Protein AF-W4VD53-F1 (afdb_monomer)

Solvent-accessible surface area (backbone atoms only — not comparable to full-atom values): 4985 Å² total; per-residue (Å²): 115,72,68,62,55,54,36,53,78,66,72,47,82,82,81,55,68,49,68,52,61,81,43,95,82,51,58,65,69,64,50,25,49,48,35,32,76,73,71,70,44,74,26,87,72,39,44,65,20,14,88,89,78,64,41,44,53,66,60,51,52,51,50,46,67,74,65,49,76,78,71,90,82,72,74,74,76,84,127

InterPro domains:
  IPR000795 Translational (tr)-type GTP-binding domain [PF00009] (3-69)
  IPR006297 Elongation factor 4 [PTHR43512] (1-73)
  IPR027417 P-loop containing nucleoside triphosphate hydrolase [G3DSA:3.40.50.300] (1-73)
  IPR027417 P-loop containing nucleoside triphosphate hydrolase [SSF52540] (4-73)

Nearest PDB structures (foldseek):
  2ywf-assembly1_A  TM=9.888E-01  e=1.528E-06  Aquifex aeolicus VF5
  2ywe-assembly1_A  TM=9.647E-01  e=1.754E-06  Aquifex aeolicus VF5
  2ywg-assembly1_A  TM=9.868E-01  e=8.574E-06  Aquifex aeolicus VF5
  5j8b-assembly1_z  TM=9.715E-01  e=6.177E-04  Thermus thermophilus HB8
  3jce-assembly1_x  TM=9.055E-01  e=8.721E-04  Escherichia coli K-12

Structure (mmCIF, N/CA/C/O backbone):
data_AF-W4VD53-F1
#
_entry.id   AF-W4VD53-F1
#
loop_
_atom_site.group_PDB
_atom_site.id
_atom_site.type_symbol
_atom_site.label_atom_id
_atom_site.label_alt_id
_atom_site.label_comp_id
_atom_site.label_asym_id
_atom_site.label_entity_id
_atom_site.label_seq_id
_atom_site.pdbx_PDB_ins_code
_atom_site.Cartn_x
_atom_site.Cartn_y
_atom_site.Cartn_z
_atom_site.occupancy
_atom_site.B_iso_or_equiv
_atom_site.auth_seq_id
_atom_site.auth_comp_id
_atom_site.auth_asym_id
_atom_site.auth_atom_id
_atom_site.pdbx_PDB_model_num
ATOM 1 N N . MET A 1 1 ? 13.956 4.017 3.242 1.00 63.03 1 MET A N 1
ATOM 2 C CA . MET A 1 1 ? 14.249 4.474 1.869 1.00 63.03 1 MET A CA 1
ATOM 3 C C . MET A 1 1 ? 15.126 3.493 1.080 1.00 63.03 1 MET A C 1
ATOM 5 O O . MET A 1 1 ? 14.838 3.305 -0.085 1.00 63.03 1 MET A O 1
ATOM 9 N N . ALA A 1 2 ? 16.125 2.808 1.662 1.00 83.25 2 ALA A N 1
ATOM 10 C CA . ALA A 1 2 ? 17.038 1.943 0.885 1.00 83.25 2 ALA A CA 1
ATOM 11 C C . ALA A 1 2 ? 16.366 0.817 0.064 1.00 83.25 2 ALA A C 1
ATOM 13 O O . ALA A 1 2 ? 16.752 0.578 -1.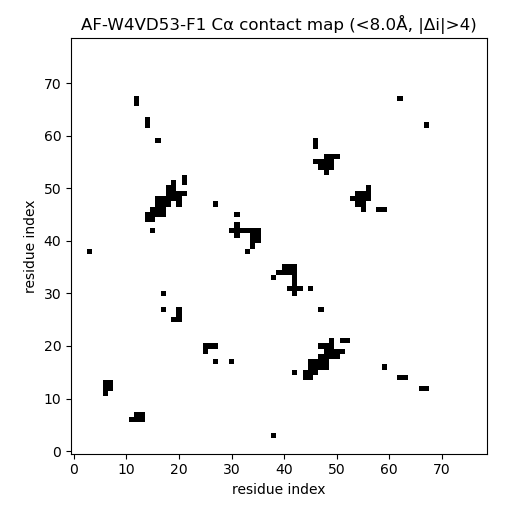072 1.00 83.25 2 ALA A O 1
ATOM 14 N N . ASN A 1 3 ? 15.345 0.150 0.611 1.00 90.69 3 ASN A N 1
ATOM 15 C CA . ASN A 1 3 ? 14.745 -1.013 -0.055 1.00 90.69 3 ASN A CA 1
ATOM 16 C C . ASN A 1 3 ? 13.939 -0.651 -1.309 1.00 90.69 3 ASN A C 1
ATOM 18 O O . ASN A 1 3 ? 13.923 -1.436 -2.248 1.00 90.69 3 ASN A O 1
ATOM 22 N N . VAL A 1 4 ? 13.271 0.509 -1.321 1.00 89.62 4 VAL A N 1
ATOM 23 C CA . VAL A 1 4 ? 12.425 0.897 -2.460 1.00 89.62 4 VAL A CA 1
ATOM 24 C C . VAL A 1 4 ? 13.287 1.261 -3.666 1.00 89.62 4 VAL A C 1
ATOM 26 O O . VAL A 1 4 ? 13.019 0.790 -4.762 1.00 89.62 4 VAL A O 1
ATOM 29 N N . TYR A 1 5 ? 14.389 1.983 -3.437 1.00 89.38 5 TYR A N 1
ATOM 30 C CA . TYR A 1 5 ? 15.358 2.296 -4.486 1.00 89.38 5 TYR A CA 1
ATOM 31 C C . TYR A 1 5 ? 16.027 1.034 -5.025 1.00 89.38 5 TYR A C 1
ATOM 33 O O . TYR A 1 5 ? 16.097 0.861 -6.233 1.00 89.38 5 TYR A O 1
ATOM 41 N N . LEU A 1 6 ? 16.416 0.101 -4.147 1.00 93.56 6 LEU A N 1
ATOM 42 C CA . LEU A 1 6 ? 16.953 -1.186 -4.587 1.00 93.56 6 LEU A CA 1
ATOM 43 C C . LEU A 1 6 ? 15.949 -1.958 -5.455 1.00 93.56 6 LEU A C 1
ATOM 45 O O . LEU A 1 6 ? 16.342 -2.568 -6.442 1.00 93.56 6 LEU A O 1
ATOM 49 N N . ALA A 1 7 ? 14.666 -1.953 -5.094 1.00 92.75 7 ALA A N 1
ATOM 50 C CA . ALA A 1 7 ? 13.638 -2.638 -5.865 1.00 92.75 7 ALA A CA 1
ATOM 51 C C . ALA A 1 7 ? 13.421 -1.988 -7.244 1.00 92.75 7 ALA A C 1
ATOM 53 O O . ALA A 1 7 ? 13.348 -2.704 -8.238 1.00 92.75 7 ALA A O 1
ATOM 54 N N . MET A 1 8 ? 13.414 -0.653 -7.314 1.00 89.81 8 MET A N 1
ATOM 55 C CA . MET A 1 8 ? 13.347 0.095 -8.576 1.00 89.81 8 MET A CA 1
ATOM 56 C C . MET A 1 8 ? 14.562 -0.167 -9.475 1.00 89.81 8 MET A C 1
ATOM 58 O O . MET A 1 8 ? 14.394 -0.416 -10.664 1.00 89.81 8 MET A O 1
ATOM 62 N N . ASP A 1 9 ? 15.773 -0.180 -8.908 1.00 93.31 9 ASP A N 1
ATOM 63 C CA . ASP A 1 9 ? 17.015 -0.476 -9.639 1.00 93.31 9 ASP A CA 1
ATOM 64 C C . ASP A 1 9 ? 17.033 -1.901 -10.223 1.00 93.31 9 ASP A C 1
ATOM 66 O O . ASP A 1 9 ? 17.748 -2.170 -11.185 1.00 93.31 9 ASP A O 1
ATOM 70 N N . ASN A 1 10 ? 16.260 -2.821 -9.634 1.00 93.56 10 ASN A N 1
ATOM 71 C CA . ASN A 1 10 ? 16.084 -4.195 -10.112 1.00 93.56 10 ASN A CA 1
ATOM 72 C C . ASN A 1 10 ? 14.806 -4.374 -10.952 1.00 93.56 10 ASN A C 1
ATOM 74 O O . ASN A 1 10 ? 14.392 -5.510 -11.171 1.00 93.56 10 ASN A O 1
ATOM 78 N N . GLU A 1 11 ? 14.180 -3.278 -11.394 1.00 90.19 11 GLU A N 1
ATOM 79 C CA . GLU A 1 11 ? 12.983 -3.290 -12.247 1.00 90.19 11 GLU A CA 1
ATOM 80 C C . GLU A 1 11 ? 11.819 -4.107 -11.646 1.00 90.19 11 GLU A C 1
ATOM 82 O O . GLU A 1 11 ? 11.038 -4.736 -12.360 1.00 90.19 11 GLU A O 1
ATOM 87 N N . LEU A 1 12 ? 11.703 -4.123 -10.312 1.00 92.94 1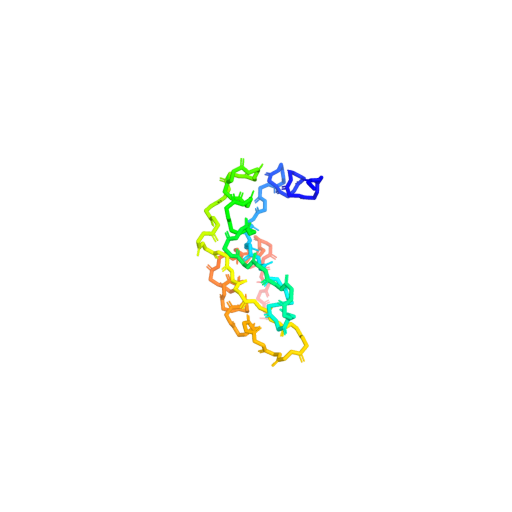2 LEU A N 1
ATOM 88 C CA . LEU A 1 12 ? 10.609 -4.802 -9.621 1.00 92.94 12 LEU A CA 1
ATOM 89 C C . LEU A 1 12 ? 9.355 -3.924 -9.594 1.00 92.94 12 LEU A C 1
ATOM 91 O O . LEU A 1 12 ? 9.427 -2.738 -9.270 1.00 92.94 12 LEU A O 1
ATOM 95 N N . GLU A 1 13 ? 8.197 -4.537 -9.845 1.00 92.38 13 GLU A N 1
ATOM 96 C CA . GLU A 1 13 ? 6.898 -3.888 -9.653 1.00 92.38 13 GLU A CA 1
ATOM 97 C C . GLU A 1 13 ? 6.692 -3.545 -8.168 1.00 92.38 13 GLU A C 1
ATOM 99 O O . GLU A 1 13 ? 6.914 -4.380 -7.282 1.00 92.38 13 GLU A O 1
ATOM 104 N N . ILE A 1 14 ? 6.259 -2.313 -7.885 1.00 93.00 14 ILE A N 1
ATOM 105 C CA . ILE A 1 14 ? 6.057 -1.821 -6.519 1.00 93.00 14 ILE A CA 1
ATOM 106 C C . ILE A 1 14 ? 4.567 -1.662 -6.243 1.00 93.00 14 ILE A C 1
ATOM 108 O O . ILE A 1 14 ? 3.900 -0.835 -6.854 1.00 93.00 14 ILE A O 1
ATOM 112 N N . ILE A 1 15 ? 4.073 -2.402 -5.250 1.00 95.12 15 ILE A N 1
ATOM 113 C CA . ILE A 1 15 ? 2.704 -2.272 -4.743 1.00 95.12 15 ILE A CA 1
ATOM 114 C C . ILE A 1 15 ? 2.769 -1.605 -3.361 1.00 95.12 15 ILE A C 1
ATOM 116 O O . ILE A 1 15 ? 3.221 -2.238 -2.397 1.00 95.12 15 ILE A O 1
ATOM 120 N N . PRO A 1 16 ? 2.377 -0.325 -3.230 1.00 95.75 16 PRO A N 1
ATOM 121 C CA . PRO A 1 16 ? 2.391 0.362 -1.947 1.00 95.75 16 PRO A CA 1
ATOM 122 C C . PRO A 1 16 ? 1.288 -0.171 -1.021 1.00 95.75 16 PRO A C 1
ATOM 124 O O . PRO A 1 16 ? 0.123 -0.270 -1.393 1.00 95.75 16 PRO A O 1
ATOM 127 N N . VAL A 1 17 ? 1.653 -0.488 0.225 1.00 97.25 17 VAL A N 1
ATOM 128 C CA . VAL A 1 17 ? 0.713 -0.952 1.258 1.00 97.25 17 VAL A CA 1
ATOM 129 C C . VAL A 1 17 ? 0.949 -0.175 2.548 1.00 97.25 17 VAL A C 1
ATOM 131 O O . VAL A 1 17 ? 2.027 -0.245 3.145 1.00 97.25 17 VAL A O 1
ATOM 134 N N . ILE A 1 18 ? -0.077 0.530 3.020 1.00 97.69 18 ILE A N 1
ATOM 135 C CA . ILE A 1 18 ? -0.067 1.229 4.307 1.00 97.69 18 ILE A CA 1
ATOM 136 C C . ILE A 1 18 ? -0.709 0.312 5.343 1.00 97.69 18 ILE A C 1
ATOM 138 O O . ILE A 1 18 ? -1.926 0.158 5.408 1.00 97.69 18 ILE A O 1
ATOM 142 N N . ASN A 1 19 ? 0.127 -0.322 6.162 1.00 97.44 19 ASN A N 1
ATOM 143 C CA . ASN A 1 19 ? -0.320 -1.277 7.173 1.00 97.44 19 ASN A CA 1
ATOM 144 C C . ASN A 1 19 ? -0.585 -0.606 8.537 1.00 97.44 19 ASN A C 1
ATOM 146 O O . ASN A 1 19 ? -0.057 0.464 8.838 1.00 97.44 19 ASN A O 1
ATOM 150 N N . LYS A 1 20 ? -1.305 -1.316 9.415 1.00 96.81 20 LYS A N 1
ATOM 151 C CA . LYS A 1 20 ? -1.678 -0.923 10.788 1.00 96.81 20 LYS A CA 1
ATOM 152 C C . LYS A 1 20 ? -2.686 0.226 10.858 1.00 96.81 20 LYS A C 1
ATOM 154 O O . LYS A 1 20 ? -2.675 0.994 11.821 1.00 96.81 20 LYS A O 1
ATOM 159 N N . ILE A 1 21 ? -3.583 0.316 9.875 1.00 97.38 21 ILE A N 1
ATOM 160 C CA . ILE A 1 21 ? -4.650 1.332 9.859 1.00 97.38 21 ILE A CA 1
ATOM 161 C C . ILE A 1 21 ? -5.633 1.205 11.035 1.00 97.38 21 ILE A C 1
ATOM 163 O O . ILE A 1 21 ? -6.401 2.118 11.300 1.00 97.38 21 ILE A O 1
ATOM 167 N N . ASP A 1 22 ? -5.610 0.081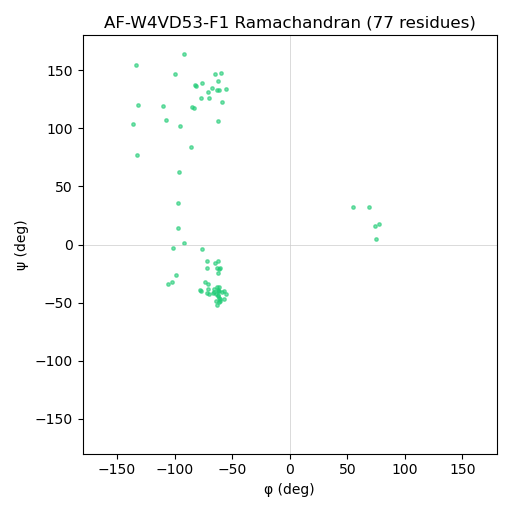 11.754 1.00 95.75 22 ASP A N 1
ATOM 168 C CA . ASP A 1 22 ? -6.422 -0.150 12.950 1.00 95.75 22 ASP A CA 1
ATOM 169 C C . ASP A 1 22 ? -5.964 0.651 14.178 1.00 95.75 22 ASP A C 1
ATOM 171 O O . ASP A 1 22 ? -6.685 0.722 15.176 1.00 95.75 22 ASP A O 1
ATOM 175 N N . LEU A 1 23 ? -4.761 1.228 14.148 1.00 96.94 23 LEU A N 1
ATOM 176 C CA . LEU A 1 23 ? -4.256 2.009 15.267 1.00 96.94 23 LEU A CA 1
ATOM 177 C C . LEU A 1 23 ? -4.920 3.393 15.304 1.00 96.94 23 LEU A C 1
ATOM 179 O O . LEU A 1 23 ? -4.992 4.060 14.278 1.00 96.94 23 LEU A O 1
ATOM 183 N N . PRO A 1 24 ? -5.295 3.908 16.488 1.00 95.38 24 PRO A N 1
ATOM 184 C CA . PRO A 1 24 ? -5.853 5.258 16.610 1.00 95.38 24 PRO A CA 1
ATOM 185 C C . PRO A 1 24 ? -4.852 6.363 16.241 1.00 95.38 24 PRO A C 1
ATOM 187 O O . PRO A 1 24 ? -5.243 7.503 16.029 1.00 95.38 24 PRO A O 1
ATOM 190 N N . SER A 1 25 ? -3.560 6.033 16.178 1.00 96.94 25 SER A N 1
ATOM 191 C CA . SER A 1 25 ? -2.492 6.919 15.713 1.00 96.94 25 SER A CA 1
ATOM 192 C C . SER A 1 25 ? -2.197 6.791 14.215 1.00 96.94 25 SER A C 1
ATOM 194 O O . SER A 1 25 ? -1.226 7.386 13.753 1.00 96.94 25 SER A O 1
ATOM 196 N N . ALA A 1 26 ? -2.922 5.945 13.478 1.00 96.81 26 ALA A N 1
ATOM 197 C CA . ALA A 1 26 ? -2.716 5.795 12.045 1.00 96.81 26 ALA A CA 1
ATOM 198 C C . ALA A 1 26 ? -3.136 7.080 11.321 1.00 96.81 26 ALA A C 1
ATOM 200 O O . ALA A 1 26 ? -4.198 7.634 11.589 1.00 96.81 26 ALA A O 1
ATOM 201 N N . ASP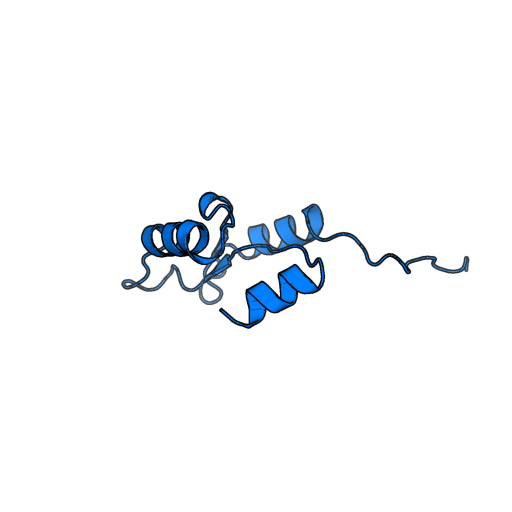 A 1 27 ? -2.300 7.522 10.386 1.00 97.75 27 ASP A N 1
ATOM 202 C CA . ASP A 1 27 ? -2.552 8.694 9.548 1.00 97.75 27 ASP A CA 1
ATOM 203 C C . ASP A 1 27 ? -2.260 8.337 8.081 1.00 97.75 27 ASP A C 1
ATOM 205 O O . ASP A 1 27 ? -1.166 8.619 7.580 1.00 97.75 27 ASP A O 1
ATOM 209 N N . PRO A 1 28 ? -3.179 7.603 7.417 1.00 97.06 28 PRO A N 1
ATOM 210 C CA . PRO A 1 28 ? -2.948 7.094 6.070 1.00 97.06 28 PRO A CA 1
ATOM 211 C C . PRO A 1 28 ? -2.757 8.203 5.041 1.00 97.06 28 PRO A C 1
ATOM 213 O O . PRO A 1 28 ? -1.873 8.086 4.205 1.00 97.06 28 PRO A O 1
ATOM 216 N N . GLU A 1 29 ? -3.519 9.293 5.137 1.00 97.31 29 GLU A N 1
ATOM 217 C CA . GLU A 1 29 ? -3.464 10.407 4.181 1.00 97.31 29 GLU A CA 1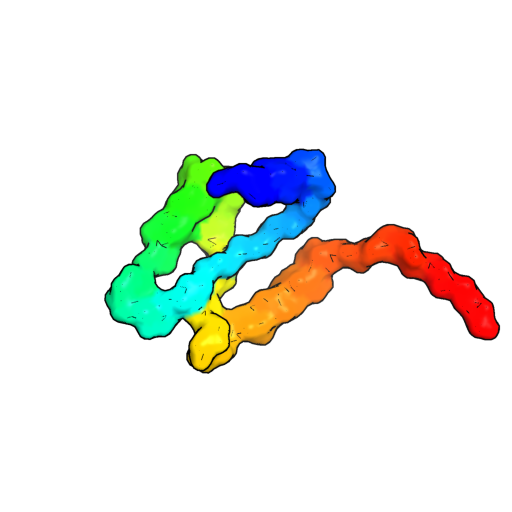
ATOM 218 C C . GLU A 1 29 ? -2.090 11.080 4.170 1.00 97.31 29 GLU A C 1
ATOM 220 O O . GLU A 1 29 ? -1.487 11.274 3.115 1.00 97.31 29 GLU A O 1
ATOM 225 N N . ARG A 1 30 ? -1.518 11.333 5.352 1.00 97.75 30 ARG A N 1
ATOM 226 C CA . ARG A 1 30 ? -0.149 11.847 5.451 1.00 97.75 30 ARG A CA 1
ATOM 227 C C . ARG A 1 30 ? 0.871 10.877 4.851 1.00 97.75 30 ARG A C 1
ATOM 229 O O . ARG A 1 30 ? 1.815 11.313 4.203 1.00 97.75 30 ARG A O 1
ATOM 236 N N . VAL A 1 31 ? 0.700 9.569 5.062 1.00 97.19 31 VAL A N 1
ATOM 237 C CA . VAL A 1 31 ? 1.622 8.550 4.530 1.00 97.19 31 VAL A CA 1
ATOM 238 C C . VAL A 1 31 ? 1.497 8.415 3.011 1.00 97.19 31 VAL A C 1
ATOM 240 O O . VAL A 1 31 ? 2.520 8.280 2.348 1.00 97.19 31 VAL A O 1
ATOM 243 N N . LYS A 1 32 ? 0.288 8.504 2.442 1.00 97.62 32 LYS A N 1
ATOM 244 C CA . LYS A 1 32 ? 0.090 8.567 0.985 1.00 97.62 32 LYS A CA 1
ATOM 245 C C . LYS A 1 32 ? 0.858 9.738 0.388 1.00 97.62 32 LYS A C 1
ATOM 247 O O . LYS A 1 32 ? 1.606 9.559 -0.567 1.00 97.62 32 LYS A O 1
ATOM 252 N N . GLN A 1 33 ? 0.742 10.914 1.003 1.00 97.75 33 GLN A N 1
ATOM 253 C CA . GLN A 1 33 ? 1.475 12.087 0.549 1.00 97.75 33 GLN A CA 1
ATOM 254 C C . GLN A 1 33 ? 2.996 11.895 0.650 1.00 97.75 33 GLN A C 1
ATOM 256 O O . GLN A 1 33 ? 3.712 12.237 -0.282 1.00 97.75 33 GLN A O 1
ATOM 261 N N . GLU A 1 34 ? 3.502 11.272 1.718 1.00 96.12 34 GLU A N 1
ATOM 262 C CA . GLU A 1 34 ? 4.928 10.926 1.823 1.00 96.12 34 GLU A CA 1
ATOM 263 C C . GLU A 1 34 ? 5.387 9.927 0.748 1.00 96.12 34 GLU A C 1
ATOM 265 O O . GLU A 1 34 ? 6.513 10.038 0.259 1.00 96.12 34 GLU A O 1
ATOM 270 N N . ILE A 1 35 ? 4.548 8.957 0.369 1.00 94.94 35 ILE A N 1
ATOM 271 C CA . ILE A 1 35 ? 4.842 8.025 -0.732 1.00 94.94 35 ILE A CA 1
ATOM 272 C C . ILE A 1 35 ? 5.013 8.812 -2.038 1.00 94.94 35 ILE A C 1
ATOM 274 O O . ILE A 1 35 ? 6.035 8.651 -2.709 1.00 94.94 35 ILE A O 1
ATOM 278 N N . THR A 1 36 ? 4.086 9.720 -2.345 1.00 95.94 36 THR A N 1
ATOM 279 C CA . THR A 1 36 ? 4.163 10.576 -3.537 1.00 95.94 36 THR A CA 1
ATOM 280 C C . THR A 1 36 ? 5.376 11.498 -3.506 1.00 95.94 36 THR A C 1
ATOM 282 O O . THR A 1 36 ? 6.173 11.502 -4.442 1.00 95.94 36 THR A O 1
ATOM 285 N N . ASP A 1 37 ? 5.564 12.241 -2.419 1.00 95.44 37 ASP A N 1
ATOM 286 C CA . ASP A 1 37 ? 6.574 13.296 -2.340 1.00 95.44 37 ASP A CA 1
ATOM 287 C C . ASP A 1 37 ? 8.003 12.744 -2.231 1.00 95.44 37 ASP A C 1
ATOM 289 O O . ASP A 1 37 ? 8.949 13.376 -2.706 1.00 95.44 37 ASP A O 1
ATOM 293 N N . VAL A 1 38 ? 8.185 11.583 -1.589 1.00 92.06 38 VAL A N 1
ATOM 294 C CA . VAL A 1 38 ? 9.522 11.053 -1.280 1.00 92.06 38 VAL A CA 1
ATOM 295 C C . VAL A 1 38 ? 9.922 9.878 -2.164 1.00 92.06 38 VAL A C 1
ATOM 297 O O . VAL A 1 38 ? 11.105 9.729 -2.465 1.00 92.06 38 VAL A O 1
ATOM 300 N N . ILE A 1 39 ? 8.971 9.031 -2.560 1.00 90.25 39 ILE A N 1
ATOM 301 C CA . ILE A 1 39 ? 9.244 7.846 -3.386 1.00 90.25 39 ILE A CA 1
ATOM 302 C C . ILE A 1 39 ? 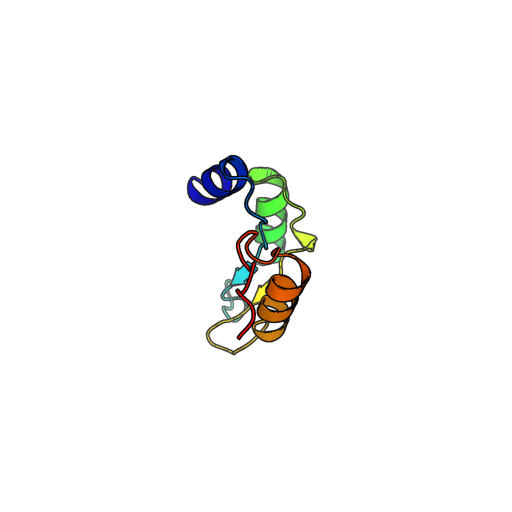8.929 8.129 -4.861 1.00 90.25 39 ILE A C 1
ATOM 304 O O . ILE A 1 39 ? 9.543 7.521 -5.736 1.00 90.25 39 ILE A O 1
ATOM 308 N N . GLY A 1 40 ? 8.023 9.069 -5.152 1.00 91.12 40 GLY A N 1
ATOM 309 C CA . GLY A 1 40 ? 7.608 9.390 -6.520 1.00 91.12 40 GLY A CA 1
ATOM 310 C C . GLY A 1 40 ? 6.629 8.377 -7.121 1.00 91.12 40 GLY A C 1
ATOM 311 O O . GLY A 1 40 ? 6.484 8.328 -8.339 1.00 91.12 40 GLY A O 1
ATOM 312 N N . ILE A 1 41 ? 5.984 7.559 -6.283 1.00 91.31 41 ILE A N 1
ATOM 313 C CA . ILE A 1 41 ? 4.902 6.637 -6.665 1.00 91.31 41 ILE A CA 1
ATOM 314 C C . ILE A 1 41 ? 3.572 7.294 -6.306 1.00 91.31 41 ILE A C 1
ATOM 316 O O . ILE A 1 41 ? 3.507 7.987 -5.295 1.00 91.31 41 ILE A O 1
ATOM 320 N N . ASP A 1 42 ? 2.514 7.061 -7.082 1.00 93.75 42 ASP A N 1
ATOM 321 C CA . ASP A 1 42 ? 1.184 7.556 -6.726 1.00 93.75 42 ASP A CA 1
ATOM 322 C C . ASP A 1 42 ? 0.703 6.936 -5.402 1.00 93.75 42 ASP A C 1
ATOM 324 O O . ASP A 1 42 ? 0.356 5.756 -5.321 1.00 93.75 42 ASP A O 1
ATOM 328 N N . GLY A 1 43 ? 0.710 7.740 -4.337 1.00 94.81 43 GLY A N 1
ATOM 329 C CA . GLY A 1 43 ? 0.244 7.337 -3.017 1.00 94.81 43 GLY A CA 1
ATOM 330 C C . GLY A 1 43 ? -1.242 6.979 -2.974 1.00 94.81 43 GLY A C 1
ATOM 331 O O . GLY A 1 43 ? -1.642 6.248 -2.070 1.00 94.81 43 GLY A O 1
ATOM 332 N N . GLU A 1 44 ? -2.061 7.426 -3.931 1.00 96.19 44 GLU A N 1
ATOM 333 C CA . GLU A 1 44 ? -3.477 7.041 -3.992 1.00 96.19 44 GLU A CA 1
ATOM 334 C C . GLU A 1 44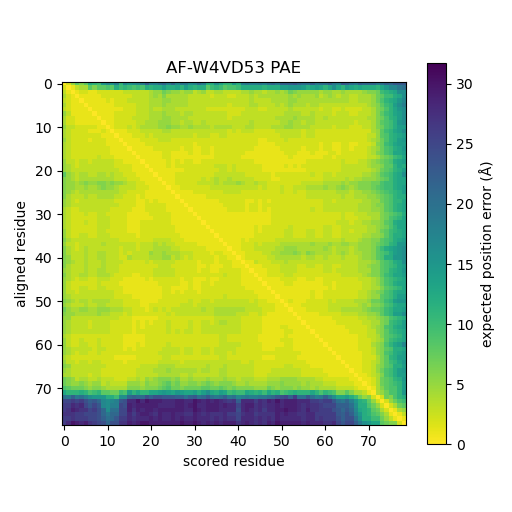 ? -3.682 5.584 -4.415 1.00 96.19 44 GLU A C 1
ATOM 336 O O . GLU A 1 44 ? -4.709 4.994 -4.083 1.00 96.19 44 GLU A O 1
ATOM 341 N N . GLU A 1 45 ? -2.689 4.959 -5.053 1.00 94.06 45 GLU A N 1
ATOM 342 C CA . GLU A 1 45 ? -2.707 3.519 -5.338 1.00 94.06 45 GLU A CA 1
ATOM 343 C C . GLU A 1 45 ? -2.387 2.664 -4.098 1.00 94.06 45 GLU A C 1
ATOM 345 O O . GLU A 1 45 ? -2.415 1.433 -4.159 1.00 94.06 45 GLU A O 1
ATOM 350 N N . ALA A 1 46 ? -2.060 3.286 -2.959 1.00 96.75 46 ALA A N 1
ATOM 351 C CA . ALA A 1 46 ? -1.683 2.559 -1.759 1.00 96.75 46 ALA A CA 1
ATOM 352 C C . ALA A 1 46 ? -2.865 1.822 -1.123 1.00 96.75 46 ALA A C 1
ATOM 354 O O . ALA A 1 46 ? -3.872 2.412 -0.726 1.00 96.75 46 ALA A O 1
ATOM 355 N N . ILE A 1 47 ? -2.681 0.521 -0.913 1.00 97.94 47 ILE A N 1
ATOM 356 C CA . ILE A 1 47 ? -3.677 -0.323 -0.258 1.00 97.94 47 ILE A CA 1
ATOM 357 C C . ILE A 1 47 ? -3.634 -0.064 1.246 1.00 97.94 47 ILE A C 1
ATOM 359 O O . ILE A 1 47 ? -2.586 -0.179 1.892 1.00 97.94 47 I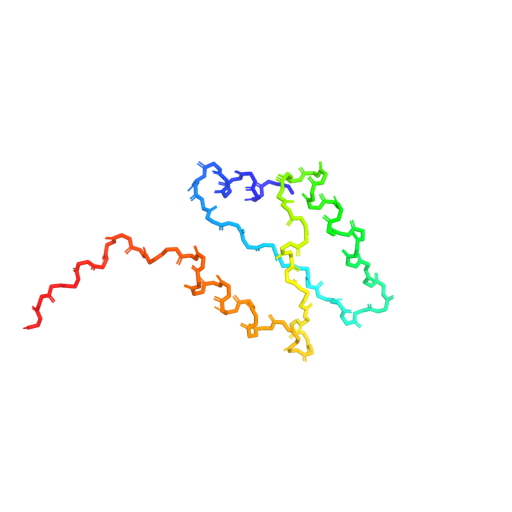LE A O 1
ATOM 363 N N . LEU A 1 48 ? -4.788 0.262 1.822 1.00 98.06 48 LEU A N 1
ATOM 364 C CA . LEU A 1 48 ? -4.942 0.439 3.261 1.00 98.06 48 LEU A CA 1
ATOM 365 C C . LEU A 1 48 ? -5.206 -0.914 3.918 1.00 98.06 48 LEU A C 1
ATOM 367 O O . LEU A 1 48 ? -6.225 -1.550 3.662 1.00 98.06 48 LEU A O 1
ATOM 371 N N . ALA A 1 49 ? -4.307 -1.342 4.803 1.00 98.31 49 ALA A N 1
ATOM 372 C C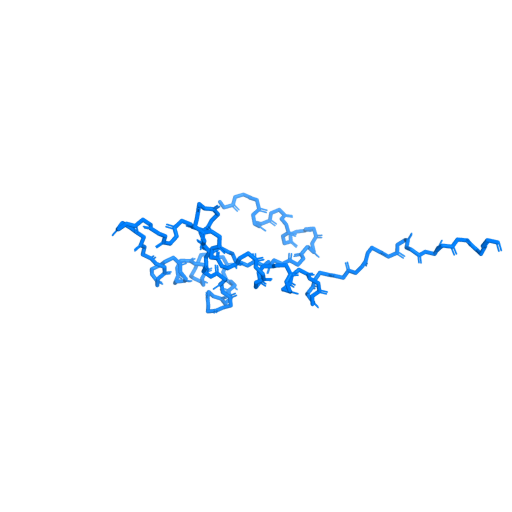A . ALA A 1 49 ? -4.356 -2.681 5.373 1.00 98.31 49 ALA A CA 1
ATOM 373 C C . ALA A 1 49 ? -4.163 -2.726 6.894 1.00 98.31 49 ALA A C 1
ATOM 375 O O . ALA A 1 49 ? -3.509 -1.890 7.524 1.00 98.31 49 ALA A O 1
ATOM 376 N N . SER A 1 50 ? -4.701 -3.780 7.503 1.00 98.12 50 SER A N 1
ATOM 377 C CA . SER A 1 50 ? -4.403 -4.178 8.875 1.00 98.12 50 SER A CA 1
ATOM 378 C C . SER A 1 50 ? -4.206 -5.683 8.930 1.00 98.12 50 SER A C 1
ATOM 380 O O . SER A 1 50 ? -5.169 -6.446 8.978 1.00 98.12 50 SER A O 1
ATOM 382 N N . GLY A 1 51 ? -2.949 -6.117 9.030 1.00 96.12 51 GLY A N 1
ATOM 383 C CA . GLY A 1 51 ? -2.639 -7.534 9.254 1.00 96.12 51 GLY A CA 1
ATOM 384 C C . GLY A 1 51 ? -3.197 -8.088 10.572 1.00 96.12 51 GLY A C 1
ATOM 385 O O . GLY A 1 51 ? -3.382 -9.292 10.702 1.00 96.12 51 GLY A O 1
ATOM 386 N N . LYS A 1 52 ? -3.499 -7.222 11.548 1.00 96.62 52 LYS A N 1
ATOM 387 C CA . LYS A 1 52 ? -4.111 -7.619 12.824 1.00 96.62 52 LYS A CA 1
ATOM 388 C C . LYS A 1 52 ? -5.613 -7.877 12.689 1.00 96.62 52 LYS A C 1
ATOM 390 O O . LYS A 1 52 ? -6.123 -8.793 13.325 1.00 96.62 52 LYS A O 1
ATOM 395 N N . SER A 1 53 ? -6.303 -7.055 11.899 1.00 96.44 53 SER A N 1
ATOM 396 C CA . SER A 1 53 ? -7.765 -7.100 11.754 1.00 96.44 53 SER A CA 1
ATOM 397 C C . SER A 1 53 ? -8.222 -7.797 10.469 1.00 96.44 53 SER A C 1
ATOM 399 O O . SER A 1 53 ? -9.419 -7.932 10.252 1.00 96.44 53 SER A O 1
ATOM 401 N N . GLY A 1 54 ? -7.285 -8.226 9.617 1.00 96.31 54 GLY A N 1
ATOM 402 C CA . GLY A 1 54 ? -7.569 -8.859 8.327 1.00 96.31 54 GLY A CA 1
ATOM 403 C C . GLY A 1 54 ? -8.057 -7.894 7.242 1.00 96.31 54 GLY A C 1
ATOM 404 O O . GLY A 1 54 ? -8.600 -8.342 6.241 1.00 96.31 54 GLY A O 1
ATOM 405 N N . ILE A 1 55 ? -7.882 -6.582 7.424 1.00 98.06 55 ILE A N 1
ATOM 406 C CA . ILE A 1 55 ? -8.343 -5.567 6.463 1.00 98.06 55 ILE A CA 1
ATOM 407 C C . ILE A 1 55 ? -7.320 -5.439 5.331 1.00 98.06 55 ILE A C 1
ATOM 409 O O . ILE A 1 55 ? -6.119 -5.395 5.610 1.00 98.06 55 ILE A O 1
ATOM 413 N N . GLY A 1 56 ? -7.790 -5.361 4.084 1.00 97.50 56 GLY A N 1
ATOM 414 C CA . GLY A 1 56 ? -6.961 -5.128 2.897 1.00 97.50 56 GLY A CA 1
ATOM 415 C C . GLY A 1 56 ? -6.137 -6.331 2.434 1.00 97.50 56 GLY A C 1
ATOM 416 O O . GLY A 1 56 ? -5.325 -6.200 1.529 1.00 97.50 56 GLY A O 1
ATOM 417 N N . ILE A 1 57 ? -6.292 -7.505 3.058 1.00 97.31 57 ILE A N 1
ATOM 418 C CA . ILE A 1 57 ? -5.506 -8.697 2.699 1.00 97.31 57 ILE A CA 1
ATOM 419 C C . ILE A 1 57 ? -5.914 -9.242 1.330 1.00 97.31 57 ILE A C 1
ATOM 421 O O . ILE A 1 57 ? -5.043 -9.602 0.546 1.00 97.31 57 ILE A O 1
ATOM 425 N N . GLU A 1 58 ? -7.216 -9.295 1.052 1.00 97.75 58 GLU A N 1
ATOM 426 C CA . GLU A 1 58 ? -7.736 -9.725 -0.249 1.00 97.75 58 GLU A CA 1
ATOM 427 C C . GLU A 1 58 ? -7.294 -8.757 -1.350 1.00 97.75 58 GLU A C 1
ATOM 429 O O . GLU A 1 58 ? -6.654 -9.197 -2.298 1.00 97.75 58 GLU A O 1
ATOM 434 N N . ASP A 1 59 ? -7.458 -7.448 -1.133 1.00 97.56 59 ASP A N 1
ATOM 435 C CA . ASP A 1 59 ? -7.002 -6.402 -2.058 1.00 97.56 59 ASP A CA 1
ATOM 436 C C . ASP A 1 59 ? -5.499 -6.516 -2.380 1.00 97.56 59 ASP A C 1
ATOM 438 O O . ASP A 1 59 ? -5.087 -6.399 -3.532 1.00 97.56 59 ASP A O 1
ATOM 442 N N . ILE A 1 60 ? -4.654 -6.793 -1.373 1.00 97.44 60 ILE A N 1
ATOM 443 C CA . ILE A 1 60 ? -3.214 -7.031 -1.582 1.00 97.44 60 ILE A CA 1
ATOM 444 C C . ILE A 1 60 ? -2.987 -8.245 -2.485 1.00 97.44 60 ILE A C 1
ATOM 446 O O . ILE A 1 60 ? -2.151 -8.188 -3.386 1.00 97.44 60 ILE A O 1
ATOM 450 N N . LEU A 1 61 ? -3.683 -9.355 -2.230 1.00 97.56 61 LEU A N 1
ATOM 451 C CA . LEU A 1 61 ? -3.523 -10.577 -3.018 1.00 97.56 61 LEU A CA 1
ATOM 452 C C . LEU A 1 61 ? -3.999 -10.375 -4.459 1.00 97.56 61 LEU A C 1
ATOM 454 O O . LEU A 1 61 ? -3.317 -10.825 -5.377 1.00 97.56 61 LEU A O 1
ATOM 458 N N . GLU A 1 62 ? -5.111 -9.673 -4.662 1.00 97.12 62 GLU A N 1
ATOM 459 C CA . GLU A 1 62 ? -5.614 -9.319 -5.990 1.00 97.12 62 GLU A CA 1
ATOM 460 C C . GLU A 1 62 ? -4.611 -8.445 -6.745 1.00 97.12 62 GLU A C 1
ATOM 462 O O . GLU A 1 62 ? -4.205 -8.797 -7.851 1.00 97.12 62 GLU A O 1
ATOM 467 N N . GLN A 1 63 ? -4.104 -7.379 -6.121 1.00 95.94 63 GLN A N 1
ATOM 468 C CA . GLN A 1 63 ? -3.107 -6.505 -6.745 1.00 95.94 63 GLN A CA 1
ATOM 469 C C . GLN A 1 63 ? -1.806 -7.241 -7.084 1.00 95.94 63 GLN A C 1
ATOM 471 O O . GLN A 1 63 ? -1.212 -6.991 -8.132 1.00 95.94 63 GLN A O 1
ATOM 476 N N . ILE A 1 64 ? -1.371 -8.183 -6.241 1.00 95.56 64 ILE A N 1
ATOM 477 C CA . ILE A 1 64 ? -0.224 -9.047 -6.545 1.00 95.56 64 ILE A CA 1
ATOM 478 C C . ILE A 1 64 ? -0.485 -9.867 -7.812 1.00 95.56 64 ILE A C 1
ATOM 480 O O . ILE A 1 64 ? 0.384 -9.926 -8.677 1.00 95.56 64 ILE A O 1
ATOM 484 N N . VAL A 1 65 ? -1.662 -10.488 -7.929 1.00 95.62 65 VAL A N 1
ATOM 485 C CA . VAL A 1 65 ? -2.027 -11.315 -9.090 1.00 95.62 65 VAL A CA 1
ATOM 486 C C . VAL A 1 65 ? -2.146 -10.477 -10.365 1.00 95.62 65 VAL A C 1
ATOM 488 O O . VAL A 1 65 ? -1.749 -10.939 -11.432 1.00 95.62 65 VAL A O 1
ATOM 491 N N . GLU A 1 66 ? -2.683 -9.263 -10.269 1.00 94.50 66 GLU A N 1
ATOM 492 C CA . GLU A 1 66 ? -2.911 -8.386 -11.420 1.00 94.50 66 GLU A CA 1
ATOM 493 C C . GLU A 1 66 ? -1.638 -7.699 -11.921 1.00 94.50 66 GLU A C 1
ATOM 495 O O . GLU A 1 66 ? -1.459 -7.552 -13.132 1.00 94.50 66 GLU A O 1
ATOM 500 N N . ARG A 1 67 ? -0.766 -7.256 -11.007 1.00 93.31 67 ARG A N 1
ATOM 501 C CA . ARG A 1 67 ? 0.359 -6.372 -11.343 1.00 93.31 67 ARG A CA 1
ATOM 502 C C . ARG A 1 67 ? 1.699 -7.082 -11.427 1.00 93.31 67 ARG A C 1
ATOM 504 O O . ARG A 1 67 ? 2.541 -6.671 -12.221 1.00 93.31 67 ARG A O 1
ATOM 511 N N . ILE A 1 68 ? 1.929 -8.127 -10.628 1.00 93.44 68 ILE A N 1
ATOM 512 C CA . ILE A 1 68 ? 3.227 -8.807 -10.627 1.00 93.44 68 ILE A CA 1
ATOM 513 C C . ILE A 1 68 ? 3.261 -9.817 -11.780 1.00 93.44 68 ILE A C 1
ATOM 515 O O . ILE A 1 68 ? 2.486 -10.778 -11.776 1.00 93.44 68 ILE A O 1
ATOM 519 N N . PRO A 1 69 ? 4.163 -9.651 -12.766 1.00 89.62 69 PRO A N 1
ATOM 520 C CA . PRO A 1 69 ? 4.247 -10.583 -13.877 1.00 89.62 69 PRO A CA 1
ATOM 521 C C . PRO A 1 69 ? 4.685 -11.965 -13.389 1.00 89.62 69 PRO A C 1
ATOM 523 O O . PRO A 1 69 ? 5.505 -12.106 -12.477 1.00 89.62 69 PRO A O 1
ATOM 526 N N . ALA A 1 70 ? 4.171 -13.005 -14.043 1.00 88.06 70 ALA A N 1
ATOM 527 C CA . ALA A 1 70 ? 4.653 -14.357 -13.811 1.00 88.06 70 ALA A CA 1
ATOM 528 C C . ALA A 1 70 ? 6.162 -14.449 -14.130 1.00 88.06 70 ALA A C 1
ATOM 530 O O . ALA A 1 70 ? 6.636 -13.782 -15.057 1.00 88.06 70 ALA A O 1
ATOM 531 N N . PRO A 1 71 ? 6.928 -15.294 -13.417 1.00 87.50 71 PRO A N 1
ATOM 532 C CA . PRO A 1 71 ? 8.333 -15.516 -13.729 1.00 87.50 71 PRO A CA 1
ATOM 533 C C . PRO A 1 71 ? 8.513 -15.946 -15.188 1.00 87.50 71 PRO A C 1
ATOM 535 O O . PRO A 1 71 ? 7.823 -16.849 -15.664 1.00 87.50 71 PRO A O 1
ATOM 538 N N . ALA A 1 72 ? 9.477 -15.339 -15.883 1.00 76.12 72 ALA A N 1
ATOM 539 C CA . ALA A 1 72 ? 9.733 -15.610 -17.299 1.00 76.12 72 ALA A CA 1
ATOM 540 C C . ALA A 1 72 ? 10.104 -17.082 -17.591 1.00 76.12 72 ALA A C 1
ATOM 542 O O . ALA A 1 72 ? 9.951 -17.546 -18.718 1.00 76.12 72 ALA A O 1
ATOM 543 N N . GLU A 1 73 ? 10.552 -17.834 -16.581 1.00 67.50 73 GLU A N 1
ATOM 544 C CA . GLU A 1 73 ? 10.996 -19.228 -16.698 1.00 67.50 73 GLU A CA 1
ATOM 545 C C . GLU A 1 73 ? 9.926 -20.273 -16.319 1.00 67.50 73 GLU A C 1
ATOM 547 O O . GLU A 1 73 ? 10.237 -21.344 -15.804 1.00 67.50 73 GLU A O 1
ATOM 552 N N . ILE A 1 74 ? 8.649 -20.023 -16.627 1.00 59.22 74 ILE A N 1
ATOM 553 C CA . ILE A 1 74 ? 7.640 -21.098 -16.698 1.00 59.22 74 ILE A CA 1
ATOM 554 C C . ILE A 1 74 ? 7.492 -21.553 -18.159 1.00 59.22 74 ILE A C 1
ATOM 556 O O . ILE A 1 74 ? 6.434 -21.461 -18.774 1.00 59.22 74 ILE A O 1
ATOM 560 N N . LEU A 1 75 ? 8.575 -22.089 -18.727 1.00 59.44 75 LEU A N 1
ATOM 561 C CA . LEU A 1 75 ? 8.468 -23.139 -19.741 1.00 59.44 75 LEU A CA 1
ATOM 562 C C . LEU A 1 75 ? 8.379 -24.456 -18.972 1.00 59.44 75 LEU A C 1
ATOM 564 O O . LEU A 1 75 ? 9.387 -25.115 -18.728 1.00 59.44 75 LEU A O 1
ATOM 568 N N . MET A 1 76 ? 7.175 -24.828 -18.534 1.00 60.91 76 MET A N 1
ATOM 569 C CA . MET A 1 76 ? 6.958 -26.195 -18.065 1.00 60.91 76 MET A CA 1
ATOM 570 C C . MET A 1 76 ? 7.307 -27.151 -19.218 1.00 60.91 76 MET A C 1
ATOM 572 O O . MET A 1 76 ? 6.723 -27.014 -20.297 1.00 60.91 76 MET A O 1
ATOM 576 N N . PRO A 1 77 ? 8.244 -28.104 -19.048 1.00 58.56 77 PRO A N 1
ATOM 577 C CA . PRO A 1 77 ? 8.400 -29.167 -20.028 1.00 58.56 77 PRO A CA 1
ATOM 578 C C . PRO A 1 77 ? 7.091 -29.973 -20.080 1.00 58.56 77 PRO A C 1
ATOM 580 O O . PRO A 1 77 ? 6.471 -30.180 -19.032 1.00 58.56 77 PRO A O 1
ATOM 583 N N . PRO A 1 78 ? 6.636 -30.407 -21.270 1.00 67.00 78 PRO A N 1
ATOM 584 C CA . PRO A 1 78 ? 5.434 -31.222 -21.370 1.00 67.00 78 PRO A CA 1
ATOM 585 C C . PRO A 1 78 ? 5.648 -32.528 -20.593 1.00 67.00 78 PRO A C 1
ATOM 587 O O . PRO A 1 78 ? 6.703 -33.154 -20.718 1.00 67.00 78 PRO A O 1
ATOM 590 N N . HIS A 1 79 ? 4.660 -32.889 -19.769 1.00 61.34 79 HIS A N 1
ATOM 591 C CA . HIS A 1 79 ? 4.563 -34.206 -19.138 1.00 61.34 79 HIS A CA 1
ATOM 592 C C . HIS A 1 79 ? 4.453 -35.321 -20.181 1.00 61.34 79 HIS A C 1
ATOM 594 O O . HIS A 1 79 ? 3.747 -35.112 -21.195 1.00 61.34 79 HIS A O 1
#

pLDDT: mean 91.31, std 10.49, range [58.56, 98.31]

Organism: NCBI:txid1298598

Sequence (79 aa):
MANVYLAMDNELEIIPVINKIDLPSADPERVKQEITDVIGIDGEEAILASGKSGIGIEDILEQIVERIPAPAEILMPPH

Secondary structure (DSSP, 8-state):
-HHHHHHHHTT-----EEE-TTSTT--HHHHHHHIIIII-S-GGGPEEEBTTTTBTHHHHHHHHHHHSPPPTT--PPP-

Radius of gyration: 15.52 Å; Cα contacts (8 Å, |Δi|>4): 75; chains: 1; bounding box: 25×48×38 Å

Mean predicted aligned error: 5.28 Å

Foldseek 3Di:
DVVLVVCVVVVFDDQAEDEDCVDPPDDLVVVLVCCCVPVVDRSVSYFYYYPPVGHRPVVVVVCCVVTGDDPPPPPDDDD